Protein AF-A0A822DFV7-F1 (afdb_monomer_lite)

Secondary structure (DSSP, 8-state):
-------------SSPPSS-------S--SSTTT--PPTT-SEEEEEEEEPPPSSS---EEEEEEEETTTEEEEEEE-

Radius of gyration: 18.92 Å; chains: 1; bounding box: 42×35×45 Å

pLDDT: mean 74.84, std 13.09, range [51.69, 96.06]

Structure (mmCIF, N/CA/C/O backbone):
data_AF-A0A822DFV7-F1
#
_entry.id   AF-A0A822DFV7-F1
#
loop_
_atom_site.group_PDB
_atom_site.id
_atom_site.type_symbol
_atom_site.label_atom_id
_atom_site.label_alt_id
_atom_site.label_comp_id
_atom_site.label_asym_id
_atom_site.label_entity_id
_atom_site.label_seq_id
_atom_site.pdbx_PDB_ins_code
_atom_site.Cartn_x
_atom_site.Cartn_y
_atom_site.Cartn_z
_atom_site.occupancy
_atom_site.B_iso_or_equiv
_atom_site.auth_seq_id
_atom_site.auth_comp_id
_atom_site.auth_asym_id
_atom_site.auth_atom_id
_atom_site.pdbx_PDB_model_num
ATOM 1 N N . ASP A 1 1 ? -25.049 -18.191 -14.271 1.00 63.72 1 ASP A N 1
ATOM 2 C CA . ASP A 1 1 ? -25.278 -17.190 -13.214 1.00 63.72 1 ASP A CA 1
ATOM 3 C C . ASP A 1 1 ? -24.356 -17.430 -12.036 1.00 63.72 1 ASP A C 1
ATOM 5 O O . ASP A 1 1 ? -24.517 -18.424 -11.344 1.00 63.72 1 ASP A O 1
ATOM 9 N N . ASN A 1 2 ? -23.363 -16.560 -11.846 1.00 76.88 2 ASN A N 1
ATOM 10 C CA . ASN A 1 2 ? -22.544 -16.523 -10.634 1.00 76.88 2 ASN A CA 1
ATOM 11 C C . ASN A 1 2 ? -22.798 -15.177 -9.960 1.00 76.88 2 ASN A C 1
ATOM 13 O O . ASN A 1 2 ? -22.364 -14.143 -10.467 1.00 76.88 2 ASN A O 1
ATOM 17 N N . LEU A 1 3 ? -23.551 -15.202 -8.861 1.00 84.56 3 LEU A N 1
ATOM 18 C CA . LEU A 1 3 ? -23.811 -14.026 -8.040 1.00 84.56 3 LEU A CA 1
ATOM 19 C C . LEU A 1 3 ? -22.727 -13.949 -6.960 1.00 84.56 3 LEU A C 1
ATOM 21 O O . LEU A 1 3 ? -22.655 -14.825 -6.096 1.00 84.56 3 LEU A O 1
ATOM 25 N N . ASP A 1 4 ? -21.874 -12.929 -7.029 1.00 92.31 4 ASP A N 1
ATOM 26 C CA . ASP A 1 4 ? -20.883 -12.670 -5.985 1.00 92.31 4 ASP A CA 1
ATOM 27 C C . ASP A 1 4 ? -21.556 -12.052 -4.748 1.00 92.31 4 ASP A C 1
ATOM 29 O O . ASP A 1 4 ? -22.314 -11.090 -4.857 1.00 92.31 4 ASP A O 1
ATOM 33 N N . ASN A 1 5 ? -21.269 -12.624 -3.576 1.00 93.62 5 ASN A N 1
ATOM 34 C CA . ASN A 1 5 ? -21.733 -12.169 -2.259 1.00 93.62 5 ASN A CA 1
ATOM 35 C C . ASN A 1 5 ? -20.550 -11.925 -1.299 1.00 93.62 5 ASN A C 1
ATOM 37 O O . ASN A 1 5 ? -20.687 -12.055 -0.079 1.00 93.62 5 ASN A O 1
ATOM 41 N N . SER A 1 6 ? -19.364 -11.646 -1.839 1.00 94.75 6 SER A N 1
ATOM 42 C CA . SER A 1 6 ? -18.168 -11.341 -1.060 1.00 94.75 6 SER A CA 1
ATOM 43 C C . SER A 1 6 ? -18.260 -9.974 -0.359 1.00 94.75 6 SER A C 1
ATOM 45 O O . SER A 1 6 ? -18.976 -9.067 -0.782 1.00 94.75 6 SER A O 1
ATOM 47 N N . GLY A 1 7 ? -17.552 -9.822 0.764 1.00 94.38 7 GLY A N 1
ATOM 48 C CA . GLY A 1 7 ? -17.538 -8.580 1.536 1.00 94.38 7 GLY A CA 1
ATOM 49 C C . GLY A 1 7 ? -16.817 -8.707 2.877 1.00 94.38 7 GLY A C 1
ATOM 50 O O . GLY A 1 7 ? -16.297 -9.767 3.226 1.00 94.38 7 GLY A O 1
ATOM 51 N N . VAL A 1 8 ? -16.800 -7.615 3.646 1.00 95.25 8 VAL A N 1
ATOM 52 C CA . VAL A 1 8 ? -16.176 -7.544 4.978 1.00 95.25 8 VAL A CA 1
ATOM 53 C C . VAL A 1 8 ? -17.173 -7.062 6.032 1.00 95.25 8 VAL A C 1
ATOM 55 O O . VAL A 1 8 ? -18.042 -6.237 5.755 1.00 95.25 8 VAL A O 1
ATOM 58 N N . ARG A 1 9 ? -17.047 -7.572 7.263 1.00 96.06 9 ARG A N 1
ATOM 59 C CA . ARG A 1 9 ? -17.854 -7.159 8.421 1.00 96.06 9 ARG A CA 1
ATOM 60 C C . ARG A 1 9 ? -16.951 -6.608 9.518 1.00 96.06 9 ARG A C 1
ATOM 62 O O . ARG A 1 9 ? -16.052 -7.302 9.984 1.00 96.06 9 ARG A O 1
ATOM 69 N N . PHE A 1 10 ? -17.238 -5.389 9.963 1.00 93.12 10 PHE A N 1
ATOM 70 C CA . PHE A 1 10 ? -16.517 -4.729 11.050 1.00 93.12 10 PHE A CA 1
ATOM 71 C C . PHE A 1 10 ? -17.255 -4.889 12.384 1.00 93.12 10 PHE A C 1
ATOM 73 O O . PHE A 1 10 ? -18.480 -4.782 12.439 1.00 93.12 10 PHE A O 1
ATOM 80 N N . TYR A 1 11 ? -16.501 -5.103 13.464 1.00 93.19 11 TYR A N 1
ATOM 81 C CA . TYR A 1 11 ? -17.020 -5.154 14.833 1.00 93.19 11 TYR A CA 1
ATOM 82 C C . TYR A 1 11 ? -16.546 -3.924 15.604 1.00 93.19 11 TYR A C 1
ATOM 84 O O . TYR A 1 11 ? -15.350 -3.751 15.845 1.00 93.19 11 TYR A O 1
ATOM 92 N N . LEU A 1 12 ? -17.489 -3.063 15.981 1.00 91.50 12 LEU A N 1
ATOM 93 C CA . LEU A 1 12 ? -17.214 -1.759 16.582 1.00 91.50 12 LEU A CA 1
ATOM 94 C C . LEU A 1 12 ? -17.579 -1.741 18.071 1.00 91.50 12 LEU A C 1
ATOM 96 O O . LEU A 1 12 ? -18.458 -2.478 18.520 1.00 91.50 12 LEU A O 1
ATOM 100 N N . LYS A 1 13 ? -16.914 -0.871 18.834 1.00 92.00 13 LYS A N 1
ATOM 101 C CA . LYS A 1 13 ? -17.262 -0.546 20.225 1.00 92.00 13 LYS A CA 1
ATOM 102 C C . LYS A 1 13 ? -17.664 0.925 20.312 1.00 92.00 13 LYS A C 1
ATOM 104 O O . LYS A 1 13 ? -17.143 1.738 19.558 1.00 92.00 13 LYS A O 1
ATOM 109 N N . LYS A 1 14 ? -18.579 1.253 21.231 1.00 93.06 14 LYS A N 1
ATOM 110 C CA . LYS A 1 14 ? -18.978 2.647 21.506 1.00 93.06 14 LYS A CA 1
ATOM 111 C C . LYS A 1 14 ? -17.910 3.427 22.280 1.00 93.06 14 LYS A C 1
ATOM 113 O O . LYS A 1 14 ? -17.870 4.645 22.198 1.00 93.06 14 LYS A O 1
ATOM 118 N N . GLU A 1 15 ? -17.084 2.725 23.047 1.00 94.88 15 GLU A N 1
ATOM 119 C CA . GLU A 1 15 ? -16.056 3.306 23.910 1.00 94.88 15 GLU A CA 1
ATOM 120 C C . GLU A 1 15 ? -14.749 3.535 23.145 1.00 94.88 15 GLU A C 1
ATOM 122 O O . GLU A 1 15 ? -14.343 2.699 22.328 1.00 94.88 15 GLU A O 1
ATOM 127 N N . LEU A 1 16 ? -14.072 4.643 23.457 1.00 90.81 16 LEU A N 1
ATOM 128 C CA . LEU A 1 16 ? -12.749 4.943 22.921 1.00 90.81 16 LEU A CA 1
ATOM 129 C C . LEU A 1 16 ? -11.707 3.994 23.528 1.00 90.81 16 LEU A C 1
ATOM 131 O O . LEU A 1 16 ? -11.725 3.714 24.728 1.00 90.81 16 LEU A O 1
ATOM 135 N N . ARG A 1 17 ? -10.783 3.500 22.701 1.00 87.38 17 ARG A N 1
ATOM 136 C CA . ARG A 1 17 ? -9.633 2.722 23.180 1.00 87.38 17 ARG A CA 1
ATOM 137 C C . ARG A 1 17 ? -8.510 3.667 23.593 1.00 87.38 17 ARG A C 1
ATOM 139 O O . ARG A 1 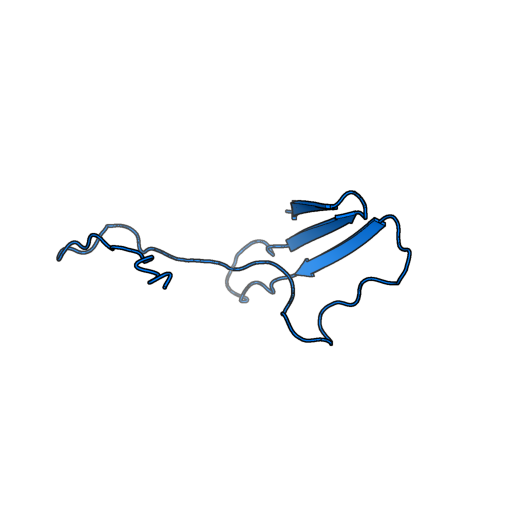17 ? -8.441 4.792 23.119 1.00 87.38 17 ARG A O 1
ATOM 146 N N . GLN A 1 18 ? -7.607 3.171 24.436 1.00 93.88 18 GLN A N 1
ATOM 147 C CA . GLN A 1 18 ? -6.423 3.915 24.877 1.00 93.88 18 GLN A CA 1
ATOM 148 C C . GLN A 1 18 ? -5.533 4.377 23.711 1.00 93.88 18 GLN A C 1
ATOM 150 O O . GLN A 1 18 ? -4.903 5.423 23.807 1.00 93.88 18 GLN A O 1
ATOM 155 N N . TYR A 1 19 ? -5.484 3.599 22.628 1.00 91.31 19 TYR A N 1
ATOM 156 C CA . TYR A 1 19 ? -4.695 3.905 21.441 1.00 91.31 19 TYR A CA 1
ATOM 157 C C . TYR A 1 19 ? -5.587 3.935 20.207 1.00 91.31 19 TYR A C 1
ATOM 159 O O . TYR A 1 19 ? -6.471 3.084 20.046 1.00 91.31 19 TYR A O 1
ATOM 167 N N . GLU A 1 20 ? -5.326 4.903 19.337 1.00 86.81 20 GLU A N 1
ATOM 168 C CA . GLU A 1 20 ? -5.996 5.028 18.052 1.00 86.81 20 GLU A CA 1
ATOM 169 C C . GLU A 1 20 ? -5.409 4.049 17.036 1.00 86.81 20 GLU A C 1
ATOM 171 O O . GLU A 1 20 ? -4.229 3.696 17.071 1.00 86.81 20 GLU A O 1
ATOM 176 N N . PHE A 1 21 ? -6.258 3.590 16.121 1.00 84.69 21 PHE A N 1
ATOM 177 C CA . PHE A 1 21 ? -5.795 2.830 14.973 1.00 84.69 21 PHE A CA 1
ATOM 178 C C . PHE A 1 21 ? -5.272 3.804 13.916 1.00 84.69 21 PHE A C 1
ATOM 180 O O . PHE A 1 21 ? -6.028 4.633 13.414 1.00 84.69 21 PHE A O 1
ATOM 187 N N . GLY A 1 22 ? -4.000 3.668 13.557 1.00 83.75 22 GLY A N 1
ATOM 188 C CA . GLY A 1 22 ? -3.403 4.324 12.399 1.00 83.75 22 GLY A CA 1
ATOM 189 C C . GLY A 1 22 ? -3.055 3.301 11.322 1.00 83.75 22 GLY A C 1
ATOM 190 O O . GLY A 1 22 ? -2.775 2.140 11.624 1.00 83.75 22 GLY A O 1
ATOM 191 N N . TYR A 1 23 ? -3.045 3.737 10.066 1.00 80.56 23 TYR A N 1
ATOM 192 C CA . TYR A 1 23 ? -2.462 2.973 8.968 1.00 80.56 23 TYR A CA 1
ATOM 193 C C . TYR A 1 23 ? -1.422 3.837 8.258 1.00 80.56 23 TYR A C 1
ATOM 195 O O . TYR A 1 23 ? -1.643 5.023 8.027 1.00 80.56 23 TYR A O 1
ATOM 203 N N . LEU A 1 24 ? -0.286 3.233 7.917 1.00 78.31 24 LEU A N 1
ATOM 204 C CA . LEU A 1 24 ? 0.774 3.859 7.138 1.00 78.31 24 LEU A CA 1
ATOM 205 C C . LEU A 1 24 ? 0.964 3.033 5.871 1.00 78.31 24 LEU A C 1
ATOM 207 O O . LEU A 1 24 ? 1.149 1.819 5.942 1.00 78.31 24 LEU A O 1
ATOM 211 N N . THR A 1 25 ? 0.904 3.694 4.719 1.00 75.75 25 THR A N 1
ATOM 212 C CA . THR A 1 25 ? 1.216 3.063 3.435 1.00 75.75 25 THR A CA 1
ATOM 213 C C . THR A 1 25 ? 2.610 3.502 3.021 1.00 75.75 25 THR A C 1
ATOM 215 O O . THR A 1 25 ? 2.867 4.695 2.907 1.00 75.75 25 THR A O 1
ATOM 218 N N . LEU A 1 26 ? 3.497 2.534 2.808 1.00 75.19 26 LEU A N 1
ATOM 219 C CA . LEU A 1 26 ? 4.858 2.753 2.326 1.00 75.19 26 LEU A CA 1
ATOM 220 C C . LEU A 1 26 ? 4.996 2.191 0.912 1.00 75.19 26 LEU A C 1
ATOM 222 O O . LEU A 1 26 ? 4.330 1.213 0.560 1.00 75.19 26 LEU A O 1
ATOM 226 N N . GLY A 1 27 ? 5.874 2.792 0.114 1.00 73.75 27 GLY A N 1
ATOM 227 C CA . GLY A 1 27 ? 6.136 2.384 -1.261 1.00 73.75 27 GLY A CA 1
ATOM 228 C C . GLY A 1 27 ? 6.130 3.566 -2.224 1.00 73.75 27 GLY A C 1
ATOM 229 O O . GLY A 1 27 ? 6.401 4.699 -1.840 1.00 73.75 27 GLY A O 1
ATOM 230 N N . VAL A 1 28 ? 5.836 3.279 -3.491 1.00 75.50 28 VAL A N 1
ATOM 231 C CA . VAL A 1 28 ? 5.789 4.262 -4.582 1.00 75.50 28 VAL A CA 1
ATOM 232 C C . VAL A 1 28 ? 4.361 4.482 -5.056 1.00 75.50 28 VAL A C 1
ATOM 234 O O . VAL A 1 28 ? 3.522 3.578 -4.992 1.00 75.50 28 VAL A O 1
ATOM 237 N N . ASP A 1 29 ? 4.097 5.684 -5.560 1.00 75.12 29 ASP A N 1
ATOM 238 C CA . ASP A 1 29 ? 2.809 6.030 -6.144 1.00 75.12 29 ASP A CA 1
ATOM 239 C C . ASP A 1 29 ? 2.445 5.110 -7.317 1.00 75.12 29 ASP A C 1
ATOM 241 O O . ASP A 1 29 ? 3.294 4.601 -8.045 1.00 75.12 29 ASP A O 1
ATOM 245 N N . LYS A 1 30 ? 1.142 4.926 -7.550 1.00 76.69 30 LYS A N 1
ATOM 246 C CA . LYS A 1 30 ? 0.630 4.120 -8.676 1.00 76.69 30 LYS A CA 1
ATOM 247 C C . LYS A 1 30 ? 0.648 4.867 -10.013 1.00 76.69 30 LYS A C 1
ATOM 249 O O . LYS A 1 30 ? 0.051 4.401 -10.983 1.00 76.69 30 LYS A O 1
ATOM 254 N N . THR A 1 31 ? 1.254 6.051 -10.069 1.00 77.88 31 THR A N 1
ATOM 255 C CA . THR A 1 31 ? 1.283 6.830 -11.305 1.00 77.88 31 THR A CA 1
ATOM 256 C C . THR A 1 31 ? 2.284 6.212 -12.286 1.00 77.88 31 THR A C 1
ATOM 258 O O . THR A 1 31 ? 3.322 5.700 -11.862 1.00 77.88 31 THR A O 1
ATOM 261 N N . PRO A 1 32 ? 2.038 6.295 -13.607 1.00 72.94 32 PRO A N 1
ATOM 262 C CA . PRO A 1 32 ? 2.996 5.829 -14.615 1.00 72.94 32 PRO A CA 1
ATOM 263 C C . PRO A 1 32 ? 4.368 6.518 -14.537 1.00 72.94 32 PRO A C 1
ATOM 265 O O . PRO A 1 32 ? 5.325 6.053 -15.147 1.00 72.94 32 PRO A O 1
ATOM 268 N N . PHE A 1 33 ? 4.456 7.634 -13.809 1.00 72.69 33 PHE A N 1
ATOM 269 C CA . PHE A 1 33 ? 5.666 8.430 -13.633 1.00 72.69 33 PHE A CA 1
ATOM 270 C C . PHE A 1 33 ? 6.414 8.125 -12.327 1.00 72.69 33 PHE A C 1
ATOM 272 O O . PHE A 1 33 ? 7.515 8.632 -12.143 1.00 72.69 33 PHE A O 1
ATOM 279 N N . ALA A 1 34 ? 5.842 7.324 -11.424 1.00 75.69 34 ALA A N 1
ATOM 280 C CA . ALA A 1 34 ? 6.441 7.037 -10.123 1.00 75.69 34 ALA A CA 1
ATOM 281 C C . ALA A 1 34 ? 7.538 5.971 -10.203 1.00 75.69 34 ALA A C 1
ATOM 283 O O . ALA A 1 34 ? 8.614 6.134 -9.633 1.00 75.69 34 ALA A O 1
ATOM 284 N N . ILE A 1 35 ? 7.275 4.876 -10.920 1.00 78.50 35 ILE A N 1
ATO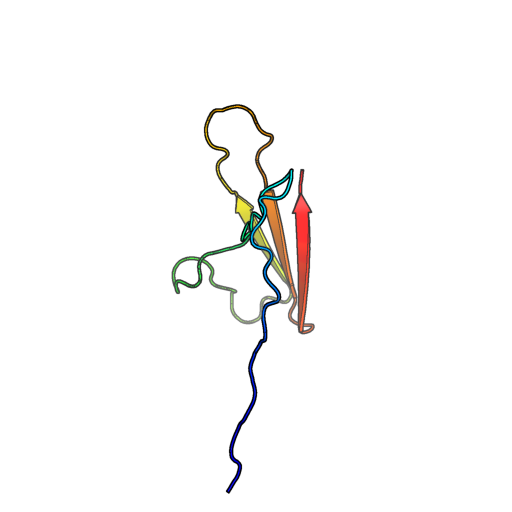M 285 C CA . ILE A 1 35 ? 8.235 3.795 -11.1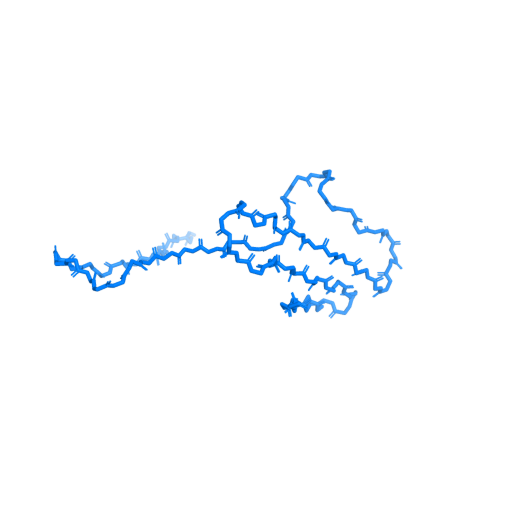22 1.00 78.50 35 ILE A CA 1
ATOM 286 C C . ILE A 1 35 ? 8.068 3.178 -12.508 1.00 78.50 35 ILE A C 1
ATOM 288 O O . ILE A 1 35 ? 6.964 2.850 -12.937 1.00 78.50 35 ILE A O 1
ATOM 292 N N . ALA A 1 36 ? 9.191 2.968 -13.188 1.00 80.69 36 ALA A N 1
ATOM 293 C CA . ALA A 1 36 ? 9.252 2.214 -14.429 1.00 80.69 36 ALA A CA 1
ATOM 294 C C . ALA A 1 36 ? 10.321 1.130 -14.292 1.00 80.69 36 ALA A C 1
ATOM 296 O O . ALA A 1 36 ? 11.504 1.430 -14.139 1.00 80.69 36 ALA A O 1
ATOM 297 N N . ILE A 1 37 ? 9.899 -0.134 -14.338 1.00 82.50 37 ILE A N 1
ATOM 298 C CA . ILE A 1 37 ? 10.818 -1.274 -14.341 1.00 82.50 37 ILE A CA 1
ATOM 299 C C . ILE A 1 37 ? 11.307 -1.470 -15.783 1.00 82.50 37 ILE A C 1
ATOM 301 O O . ILE A 1 37 ? 10.474 -1.676 -16.672 1.00 82.50 37 ILE A O 1
ATOM 305 N N . PRO A 1 38 ? 12.624 -1.415 -16.053 1.00 84.12 38 PRO A N 1
ATOM 306 C CA . PRO A 1 38 ? 13.140 -1.600 -17.402 1.00 84.12 38 PRO A CA 1
ATOM 307 C C . PRO A 1 38 ? 12.806 -2.993 -17.959 1.00 84.12 38 PRO A C 1
ATOM 309 O O . PRO A 1 38 ? 12.828 -3.983 -17.218 1.00 84.12 38 PRO A O 1
ATOM 312 N N . PRO A 1 39 ? 12.542 -3.114 -19.272 1.00 84.06 39 PRO A N 1
ATOM 313 C CA . PRO A 1 39 ? 12.310 -4.412 -19.888 1.00 84.06 39 PRO A CA 1
ATOM 314 C C . PRO A 1 39 ? 13.552 -5.301 -19.744 1.00 84.06 39 PRO A C 1
ATOM 316 O O . PRO A 1 39 ? 14.676 -4.842 -19.938 1.00 84.06 39 PRO A O 1
ATOM 319 N N . LYS A 1 40 ? 13.336 -6.592 -19.458 1.00 84.38 40 LYS A N 1
ATOM 320 C CA . LYS A 1 40 ? 14.390 -7.613 -19.279 1.00 84.38 40 LYS A CA 1
ATOM 321 C C . LYS A 1 40 ? 15.353 -7.359 -18.108 1.00 84.38 40 LYS A C 1
ATOM 323 O O . LYS A 1 40 ? 16.415 -7.970 -18.063 1.00 84.38 40 LYS A O 1
ATOM 328 N N . ALA A 1 41 ? 15.012 -6.478 -17.168 1.00 81.69 41 ALA A N 1
ATOM 329 C CA . ALA A 1 41 ? 15.787 -6.347 -15.942 1.00 81.69 41 ALA A CA 1
ATOM 330 C C . ALA A 1 41 ? 15.585 -7.592 -15.064 1.00 81.69 41 ALA A C 1
ATOM 332 O O . ALA A 1 41 ? 14.498 -7.784 -14.532 1.00 81.69 41 ALA A O 1
ATOM 333 N N . ASP A 1 42 ? 16.625 -8.411 -14.875 1.00 81.19 42 ASP A N 1
ATOM 334 C CA . ASP A 1 42 ? 16.578 -9.586 -13.981 1.00 81.19 42 ASP A CA 1
ATOM 335 C C . ASP A 1 42 ? 16.347 -9.195 -12.510 1.00 81.19 42 ASP A C 1
ATOM 337 O O . ASP A 1 42 ? 15.752 -9.935 -11.716 1.00 81.19 42 ASP A O 1
ATOM 341 N N . ARG A 1 43 ? 16.810 -7.994 -12.147 1.00 81.81 43 ARG A N 1
ATOM 342 C CA . ARG A 1 43 ? 16.653 -7.385 -10.830 1.00 81.81 43 ARG A CA 1
ATOM 343 C C . ARG A 1 43 ? 16.573 -5.867 -10.962 1.00 81.81 43 ARG A C 1
ATOM 345 O O . ARG A 1 43 ? 17.408 -5.261 -11.628 1.00 81.81 43 ARG A O 1
ATOM 352 N N . PHE A 1 44 ? 15.611 -5.258 -10.277 1.00 81.56 44 PHE A N 1
ATOM 353 C CA . PHE A 1 44 ? 15.470 -3.808 -10.166 1.00 81.56 44 PHE A CA 1
ATOM 354 C C . PHE A 1 44 ? 15.279 -3.432 -8.696 1.00 81.56 44 PHE A C 1
ATOM 356 O O . PHE A 1 44 ? 14.430 -3.998 -8.009 1.00 81.56 44 PHE A O 1
ATOM 363 N N . ILE A 1 45 ? 16.110 -2.520 -8.198 1.00 81.25 45 ILE A N 1
ATOM 364 C CA . ILE A 1 45 ? 16.069 -2.051 -6.811 1.00 81.25 45 ILE A CA 1
ATOM 365 C C . ILE A 1 45 ? 15.668 -0.588 -6.848 1.00 81.25 45 ILE A C 1
ATOM 367 O O . ILE A 1 45 ? 16.275 0.191 -7.583 1.00 81.25 45 ILE A O 1
ATOM 371 N N . PHE A 1 46 ? 14.678 -0.227 -6.044 1.00 78.25 46 PHE A N 1
ATOM 372 C CA . PHE A 1 46 ? 14.335 1.165 -5.816 1.00 78.25 46 PHE A CA 1
ATOM 373 C C . PHE A 1 46 ? 14.105 1.413 -4.331 1.00 78.25 46 PHE A C 1
ATOM 375 O O . PHE A 1 46 ? 13.592 0.556 -3.605 1.00 78.25 46 PHE A O 1
ATOM 382 N N . ASP A 1 47 ? 14.487 2.609 -3.909 1.00 77.62 47 ASP A N 1
ATOM 383 C CA . ASP A 1 47 ? 14.290 3.094 -2.555 1.00 77.62 47 ASP A CA 1
ATOM 384 C C . ASP A 1 47 ? 13.189 4.160 -2.592 1.00 77.62 47 ASP A C 1
ATOM 386 O O . ASP A 1 47 ? 13.213 5.066 -3.429 1.00 77.62 47 ASP A O 1
ATOM 390 N N . SER A 1 48 ? 12.194 4.023 -1.719 1.00 74.44 48 SER A N 1
ATOM 391 C CA . SER A 1 48 ? 11.165 5.037 -1.490 1.00 74.44 48 SER A CA 1
ATOM 392 C C . SER A 1 48 ? 11.379 5.654 -0.118 1.00 74.44 48 SER A C 1
ATOM 394 O O . SER A 1 48 ? 11.468 4.932 0.882 1.00 74.44 48 SER A O 1
ATOM 396 N N . TYR A 1 49 ? 11.417 6.978 -0.077 1.00 74.25 49 TYR A N 1
ATOM 397 C CA . TYR A 1 49 ? 11.626 7.747 1.140 1.00 74.25 49 TYR A CA 1
ATOM 398 C C . TYR A 1 49 ? 10.333 8.447 1.516 1.00 74.25 49 TYR A C 1
ATOM 400 O O . TYR A 1 49 ? 9.707 9.089 0.671 1.00 74.25 49 TYR A O 1
ATOM 408 N N . TYR A 1 50 ? 9.948 8.332 2.781 1.00 68.31 50 TYR A N 1
ATOM 409 C CA . TYR A 1 50 ? 8.904 9.172 3.336 1.00 68.31 50 TYR A CA 1
ATOM 410 C C . TYR A 1 50 ? 9.582 10.310 4.106 1.00 68.31 50 TYR A C 1
ATOM 412 O O . TYR A 1 50 ? 10.284 10.020 5.079 1.00 68.31 50 TYR A O 1
ATOM 420 N N . PRO A 1 51 ? 9.434 11.582 3.687 1.00 60.53 51 PRO A N 1
ATOM 421 C CA . PRO A 1 51 ? 9.983 12.686 4.456 1.00 60.53 51 PRO A CA 1
ATOM 422 C C . PRO A 1 51 ? 9.289 12.687 5.817 1.00 60.53 51 PRO A C 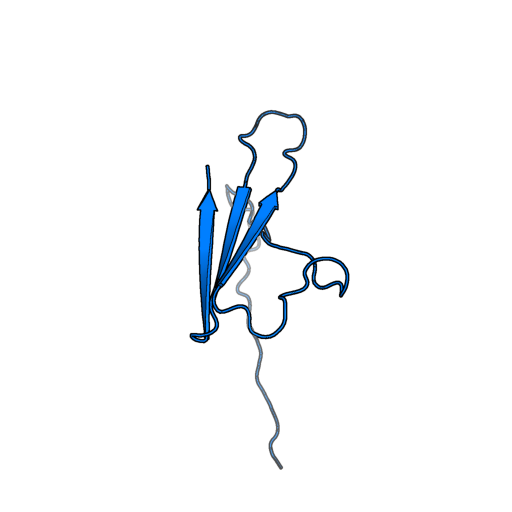1
ATOM 424 O O . PRO A 1 51 ? 8.063 12.787 5.895 1.00 60.53 51 PRO A O 1
ATOM 427 N N . ALA A 1 52 ? 10.059 12.530 6.892 1.00 57.53 52 ALA A N 1
ATOM 428 C CA . ALA A 1 52 ? 9.528 12.765 8.223 1.00 57.53 52 ALA A CA 1
ATOM 429 C C . ALA A 1 52 ? 9.032 14.218 8.280 1.00 57.53 52 ALA A C 1
ATOM 431 O O . ALA A 1 52 ? 9.725 15.137 7.832 1.00 57.53 52 ALA A O 1
ATOM 432 N N . GLU A 1 53 ? 7.831 14.446 8.818 1.00 55.88 53 GLU A N 1
ATOM 433 C CA . GLU A 1 53 ? 7.480 15.799 9.241 1.00 55.88 53 GLU A CA 1
ATOM 434 C C . GLU A 1 53 ? 8.563 16.292 10.223 1.00 55.88 53 GLU A C 1
ATOM 436 O O . GLU A 1 53 ? 9.078 15.493 11.010 1.00 55.88 53 GLU A O 1
ATOM 441 N N . PRO A 1 54 ? 8.939 17.585 10.199 1.00 51.69 54 PRO A N 1
ATOM 442 C CA . PRO A 1 54 ? 10.130 18.097 10.889 1.00 51.69 54 PRO A CA 1
ATOM 443 C C . PRO A 1 54 ? 10.095 17.974 12.424 1.00 51.69 54 PRO A C 1
ATOM 445 O O . PRO A 1 54 ? 11.052 18.339 13.105 1.00 51.69 54 PRO A O 1
ATOM 448 N N . THR A 1 55 ? 9.022 17.441 12.997 1.00 52.00 55 THR A N 1
ATOM 449 C CA . THR A 1 55 ? 8.901 17.112 14.415 1.00 52.00 55 THR A CA 1
ATOM 450 C C . THR A 1 55 ? 9.301 15.661 14.686 1.00 52.00 55 THR A C 1
ATOM 452 O O . THR A 1 55 ? 8.470 14.792 14.915 1.00 52.00 55 THR A O 1
ATOM 455 N N . GLN A 1 56 ? 10.619 15.453 14.724 1.00 54.41 56 GLN A N 1
ATOM 456 C CA . GLN A 1 56 ? 11.290 14.469 15.581 1.00 54.41 56 GLN A CA 1
ATOM 457 C C . GLN A 1 56 ? 10.864 12.998 15.386 1.00 54.41 56 GLN A C 1
ATOM 459 O O . GLN A 1 56 ? 10.252 12.386 16.259 1.00 54.41 56 GLN A O 1
ATOM 464 N N . GLY A 1 57 ? 11.279 12.393 14.273 1.00 53.81 57 GLY A N 1
ATOM 465 C CA . GLY A 1 57 ? 11.255 10.941 14.089 1.00 53.81 57 GLY A CA 1
ATOM 466 C C . GLY A 1 57 ? 12.211 10.511 12.982 1.00 53.81 57 GLY A C 1
ATOM 467 O O . GLY A 1 57 ? 12.321 11.213 11.981 1.00 53.81 57 GLY A O 1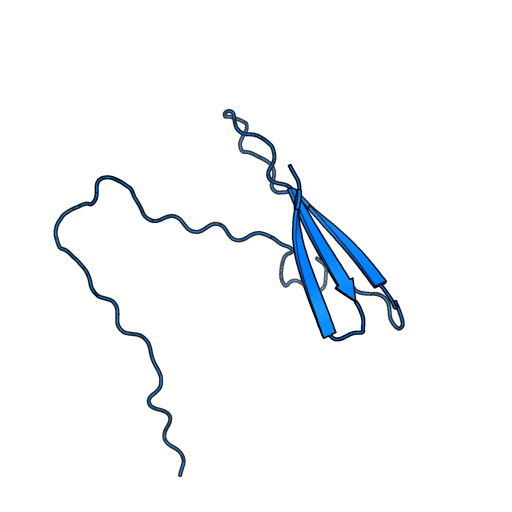
ATOM 468 N N . ASP A 1 58 ? 12.921 9.398 13.195 1.00 54.94 58 ASP A N 1
ATOM 469 C CA . ASP A 1 58 ? 13.810 8.761 12.212 1.00 54.94 58 ASP A CA 1
ATOM 470 C C . ASP A 1 58 ? 13.113 8.683 10.834 1.00 54.94 58 ASP A C 1
ATOM 472 O O . ASP A 1 58 ? 11.944 8.291 10.755 1.00 54.94 58 ASP A O 1
ATOM 476 N N . GLU A 1 59 ? 13.805 9.057 9.750 1.00 57.38 59 GLU A N 1
ATOM 477 C CA . GLU A 1 59 ? 13.276 8.908 8.388 1.00 57.38 59 GLU A CA 1
ATOM 478 C C . GLU A 1 59 ? 12.894 7.442 8.140 1.00 57.38 59 GLU A C 1
ATOM 480 O O . GLU A 1 59 ? 13.708 6.532 8.296 1.00 57.38 59 GLU A O 1
ATOM 485 N N . LEU A 1 60 ? 11.642 7.191 7.748 1.00 61.84 60 LEU A N 1
ATOM 486 C CA . LEU A 1 60 ? 11.203 5.849 7.382 1.00 61.84 60 LEU A CA 1
ATOM 487 C C . LEU A 1 60 ? 11.523 5.615 5.904 1.00 61.84 60 LEU A C 1
ATOM 489 O O . LEU A 1 60 ? 10.795 6.062 5.012 1.00 61.84 60 LEU A O 1
ATOM 493 N N . ALA A 1 61 ? 12.615 4.897 5.643 1.00 63.91 61 ALA A N 1
ATOM 494 C CA . ALA A 1 61 ? 12.981 4.451 4.306 1.00 63.91 61 ALA A CA 1
ATOM 495 C C . ALA A 1 61 ? 12.470 3.025 4.052 1.00 63.91 61 ALA A C 1
ATOM 497 O O . ALA A 1 61 ? 12.586 2.116 4.878 1.00 63.91 61 ALA A O 1
ATOM 498 N N . THR A 1 62 ? 11.896 2.801 2.873 1.00 64.94 62 THR A N 1
ATOM 499 C CA . THR A 1 62 ? 11.536 1.455 2.412 1.00 64.94 62 THR A CA 1
ATOM 500 C C . THR A 1 62 ? 12.346 1.120 1.177 1.00 64.94 62 THR A C 1
ATOM 502 O O . THR A 1 62 ? 12.336 1.868 0.201 1.00 64.94 62 THR A O 1
ATOM 505 N N . ARG A 1 63 ? 13.019 -0.032 1.205 1.00 71.06 63 ARG A N 1
ATOM 506 C CA . ARG A 1 63 ? 13.681 -0.604 0.034 1.00 71.06 63 ARG A CA 1
ATOM 507 C C . ARG A 1 63 ? 12.798 -1.682 -0.557 1.00 71.06 63 ARG A C 1
ATOM 509 O O . ARG A 1 63 ? 12.439 -2.645 0.124 1.00 71.06 63 ARG A O 1
ATOM 516 N N . CYS A 1 64 ? 12.493 -1.543 -1.837 1.00 67.31 64 CYS A N 1
ATOM 517 C CA . CYS A 1 64 ? 11.772 -2.553 -2.588 1.00 67.31 64 CYS A CA 1
ATOM 518 C C . CYS A 1 64 ? 12.698 -3.193 -3.620 1.00 67.31 64 CYS A C 1
ATOM 520 O O . CYS A 1 64 ? 13.414 -2.517 -4.368 1.00 67.31 64 CYS A O 1
ATOM 522 N N . ILE A 1 65 ? 12.695 -4.524 -3.647 1.00 69.81 65 ILE A N 1
ATOM 523 C CA . ILE A 1 65 ? 13.470 -5.314 -4.596 1.00 69.81 65 ILE A CA 1
ATOM 524 C C . ILE A 1 65 ? 12.485 -6.055 -5.493 1.00 69.81 65 ILE A C 1
ATOM 526 O O . ILE A 1 65 ? 11.763 -6.947 -5.045 1.00 69.81 65 ILE A O 1
ATOM 530 N N . TYR A 1 66 ? 12.488 -5.698 -6.775 1.00 65.38 66 TYR A N 1
ATOM 531 C CA . TYR A 1 66 ? 11.787 -6.433 -7.815 1.00 65.38 66 TYR A CA 1
ATOM 532 C C . TYR A 1 66 ? 12.733 -7.449 -8.460 1.00 65.38 66 TYR A C 1
ATOM 534 O O . TYR A 1 66 ? 13.834 -7.101 -8.902 1.00 65.38 66 TYR A O 1
ATOM 542 N N . SER A 1 67 ? 12.295 -8.704 -8.537 1.00 62.28 67 SER A N 1
ATOM 543 C CA . SER A 1 67 ? 12.9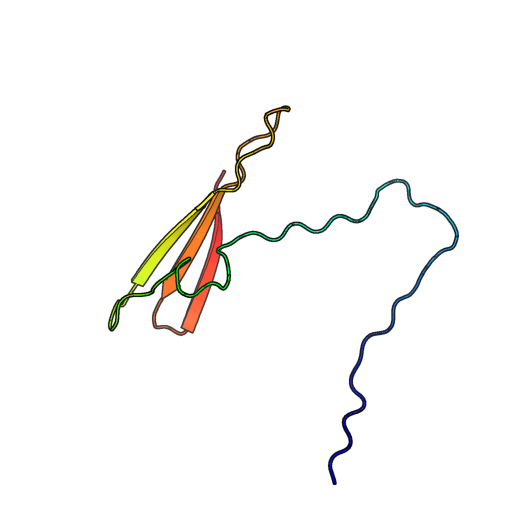66 -9.762 -9.291 1.00 62.28 67 SER A CA 1
ATOM 544 C C . SER A 1 67 ? 11.977 -10.464 -10.218 1.00 62.28 67 SER A C 1
ATOM 546 O O . SER A 1 67 ? 10.836 -10.740 -9.839 1.00 62.28 67 SER A O 1
ATOM 548 N N . THR A 1 68 ? 12.441 -10.807 -11.421 1.00 59.12 68 THR A N 1
ATOM 549 C CA . THR A 1 68 ? 11.684 -11.539 -12.455 1.00 59.12 68 THR A CA 1
ATOM 550 C C . THR A 1 68 ? 11.234 -12.935 -12.021 1.00 59.12 68 THR A C 1
ATOM 552 O O . THR A 1 68 ? 10.391 -13.538 -12.677 1.00 59.12 68 THR A O 1
ATOM 555 N N . ALA A 1 69 ? 11.707 -13.428 -10.873 1.00 60.53 69 ALA A N 1
ATOM 556 C CA . ALA A 1 69 ? 11.232 -14.651 -10.231 1.00 60.53 69 ALA A CA 1
ATOM 557 C C . ALA A 1 69 ? 9.834 -14.522 -9.571 1.00 60.53 69 ALA A C 1
ATOM 559 O O . ALA A 1 69 ? 9.493 -15.330 -8.710 1.00 60.53 69 ALA A O 1
ATOM 560 N N . ASN A 1 70 ? 9.025 -13.515 -9.937 1.00 54.91 70 ASN A N 1
ATOM 561 C CA . ASN A 1 70 ? 7.732 -13.181 -9.313 1.00 54.91 70 ASN A CA 1
ATOM 562 C C . ASN A 1 70 ? 7.811 -12.931 -7.795 1.00 54.91 70 ASN A C 1
ATOM 564 O O . ASN A 1 70 ? 6.822 -13.105 -7.082 1.00 54.91 70 ASN A O 1
ATOM 568 N N . LYS A 1 71 ? 8.976 -12.516 -7.288 1.00 56.41 71 LYS A N 1
ATOM 569 C CA . LYS A 1 71 ? 9.173 -12.229 -5.866 1.00 56.41 71 LYS A CA 1
ATOM 570 C C . LYS A 1 71 ? 9.377 -10.733 -5.670 1.00 56.41 71 LYS A C 1
ATOM 572 O O . LYS A 1 71 ? 10.326 -10.157 -6.199 1.00 56.41 71 LYS A O 1
ATOM 577 N N . ILE A 1 72 ? 8.465 -10.126 -4.919 1.00 61.09 72 ILE A N 1
ATOM 578 C CA . ILE A 1 72 ? 8.613 -8.771 -4.394 1.00 61.09 72 ILE A CA 1
ATOM 579 C C . ILE A 1 72 ? 9.029 -8.925 -2.934 1.00 61.09 72 ILE A C 1
ATOM 581 O O . ILE A 1 72 ? 8.243 -9.409 -2.120 1.00 61.09 72 ILE A O 1
ATOM 585 N N . ASP A 1 73 ? 10.262 -8.535 -2.623 1.00 64.62 73 ASP A N 1
ATOM 586 C CA . ASP A 1 73 ? 10.756 -8.455 -1.249 1.00 64.62 73 ASP A CA 1
ATOM 587 C C . ASP A 1 73 ? 10.735 -6.984 -0.811 1.00 64.62 73 ASP A C 1
ATOM 589 O O . ASP A 1 73 ? 11.389 -6.131 -1.422 1.00 64.62 73 ASP A O 1
ATOM 593 N N . ILE A 1 74 ? 9.960 -6.688 0.235 1.00 63.25 74 ILE A N 1
ATOM 594 C CA . ILE A 1 74 ? 9.871 -5.359 0.850 1.00 63.25 74 ILE A CA 1
ATOM 595 C C . ILE A 1 74 ? 10.609 -5.414 2.182 1.00 63.25 74 ILE A C 1
ATOM 597 O O . ILE A 1 74 ? 10.226 -6.177 3.071 1.00 63.25 74 ILE A O 1
ATOM 601 N N . THR A 1 75 ? 11.643 -4.588 2.326 1.00 65.88 75 THR A N 1
ATOM 602 C CA . THR A 1 75 ? 12.431 -4.494 3.556 1.00 65.88 75 THR A CA 1
ATOM 603 C C . THR A 1 75 ? 12.388 -3.065 4.076 1.00 65.88 75 THR A C 1
ATOM 605 O O . THR A 1 75 ? 12.703 -2.118 3.353 1.00 65.88 75 THR A O 1
ATOM 608 N N . LEU A 1 76 ? 12.018 -2.913 5.348 1.00 58.66 76 LEU A N 1
ATOM 609 C CA . LEU A 1 76 ? 12.181 -1.654 6.067 1.00 58.66 76 LEU A CA 1
ATOM 610 C C . LEU A 1 76 ? 13.673 -1.418 6.295 1.00 58.66 76 LEU A C 1
ATOM 612 O O . LEU A 1 76 ? 14.359 -2.283 6.845 1.00 58.66 76 LEU A O 1
ATOM 616 N N . VAL A 1 77 ? 14.167 -0.267 5.855 1.00 60.59 77 VAL A N 1
ATOM 617 C CA . VAL A 1 77 ? 15.558 0.134 6.054 1.00 60.59 77 VAL A CA 1
ATOM 618 C C . VAL A 1 77 ? 15.541 1.280 7.055 1.00 60.59 77 VAL A C 1
ATOM 620 O O . VAL A 1 77 ? 14.834 2.262 6.848 1.00 60.59 77 VAL A O 1
ATOM 623 N N . LYS A 1 78 ? 16.251 1.097 8.168 1.00 55.03 78 LYS A N 1
ATOM 624 C CA . LYS A 1 78 ? 16.447 2.131 9.183 1.00 55.03 78 LYS A CA 1
ATOM 625 C C . LYS A 1 78 ? 17.648 2.995 8.819 1.00 55.03 78 LYS A C 1
ATOM 627 O O . LYS A 1 78 ? 18.628 2.409 8.303 1.00 55.03 78 LYS A O 1
#

Sequence (78 aa):
DNLDNSGVRFYLKKELRQYEFGYLTLGVDKTPFAIAIPPKADRFIFDSYYPAEPTQGDELATRCIYSTANKIDITLVK

Foldseek 3Di:
DDDDPDDDDDDDDPDDDPDDDDDDDDDWDPDPPTDDDDPPDQKDKDKGWDDPDPPDDDTWIWIWIDGPVPDIDIDTDD